Protein AF-A0A972SYX3-F1 (afdb_monomer)

pLDDT: mean 85.3, std 13.27, range [44.47, 96.69]

Sequence (140 aa):
MVKRLKSERGTVLIELVFSCLILVIFFYACTEVFLLVRDKLYLQRIARDGAREAVIVGGSESAGTAKARARAQQFFGNRASKVDVEMKRYDGDRVHAVTCVVSYPHPVFGPLSEKIFGSREVTLSARATFGWRDLATGYE

Radius of gyration: 25.33 Å; Cα contacts (8 Å, |Δi|>4): 190; chains: 1; bounding box: 55×25×94 Å

Structure (mmCIF, N/CA/C/O backbone):
data_AF-A0A972SYX3-F1
#
_entry.id   AF-A0A972SYX3-F1
#
loop_
_atom_site.group_PDB
_atom_site.id
_atom_site.type_symbol
_atom_site.label_atom_id
_atom_site.label_alt_id
_atom_site.label_comp_id
_atom_site.label_asym_id
_atom_site.label_entity_id
_atom_site.label_seq_id
_atom_site.pdbx_PDB_ins_code
_atom_site.Cartn_x
_atom_site.Cartn_y
_atom_site.Cartn_z
_atom_site.occupancy
_atom_site.B_iso_or_equiv
_atom_site.auth_seq_id
_atom_site.auth_comp_id
_atom_site.auth_asym_id
_atom_site.auth_atom_id
_atom_site.pdbx_PDB_model_num
ATOM 1 N N . MET A 1 1 ? -42.567 0.930 47.272 1.00 44.47 1 MET A N 1
ATOM 2 C CA . MET A 1 1 ? -42.690 1.034 45.798 1.00 44.47 1 MET A CA 1
ATOM 3 C C . MET A 1 1 ? -41.634 1.957 45.169 1.00 44.47 1 MET A C 1
ATOM 5 O O . MET A 1 1 ? -40.941 1.522 44.261 1.00 44.47 1 MET A O 1
ATOM 9 N N . VAL A 1 2 ? -41.402 3.166 45.704 1.00 53.88 2 VAL A N 1
ATOM 10 C CA . VAL A 1 2 ? -40.409 4.144 45.185 1.00 53.88 2 VAL A CA 1
ATOM 11 C C . VAL A 1 2 ? -38.948 3.640 45.176 1.00 53.88 2 VAL A C 1
ATOM 13 O O . VAL A 1 2 ? -38.194 3.967 44.264 1.00 53.88 2 VAL A O 1
ATOM 16 N N . LYS A 1 3 ? -38.539 2.789 46.134 1.00 49.69 3 LYS A N 1
ATOM 17 C CA . LYS A 1 3 ? -37.186 2.185 46.157 1.00 49.69 3 LYS A CA 1
ATOM 18 C C . LYS A 1 3 ? -36.908 1.245 44.971 1.00 49.69 3 LYS A C 1
ATOM 20 O O . LYS A 1 3 ? -35.796 1.273 44.459 1.00 49.69 3 LYS A O 1
ATOM 25 N N . ARG A 1 4 ? -37.902 0.472 44.500 1.00 52.47 4 ARG A N 1
ATOM 26 C CA . ARG A 1 4 ? -37.750 -0.387 43.305 1.00 5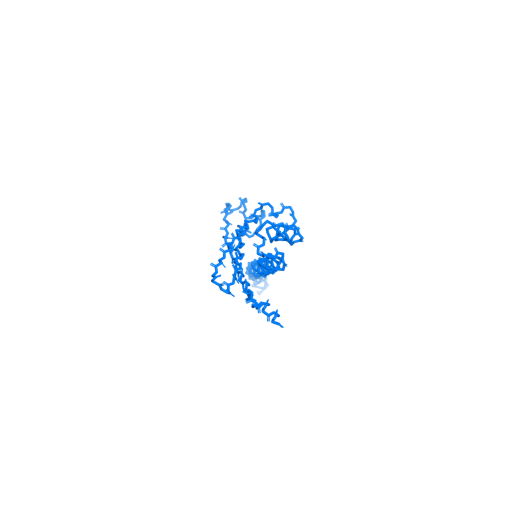2.47 4 ARG A CA 1
ATOM 27 C C . ARG A 1 4 ? -37.537 0.461 42.052 1.00 52.47 4 ARG A C 1
ATOM 29 O O . ARG A 1 4 ? -36.571 0.246 41.342 1.00 52.47 4 ARG A O 1
ATOM 36 N N . LEU A 1 5 ? -38.338 1.512 41.864 1.00 52.72 5 LEU A N 1
ATOM 37 C CA . LEU A 1 5 ? -38.205 2.436 40.727 1.00 52.72 5 LEU A CA 1
ATOM 38 C C . LEU A 1 5 ? -36.849 3.169 40.677 1.00 52.72 5 LEU A C 1
ATOM 40 O O . LEU A 1 5 ? -36.363 3.469 39.591 1.00 52.72 5 LEU A O 1
ATOM 44 N N . LYS A 1 6 ? -36.221 3.457 41.828 1.00 53.47 6 LYS A N 1
ATOM 45 C CA . LYS A 1 6 ? -34.851 4.006 41.883 1.00 53.47 6 LYS A CA 1
ATOM 46 C C . LYS A 1 6 ? -33.774 2.970 41.534 1.00 53.47 6 LYS A C 1
ATOM 48 O O . LYS A 1 6 ? -32.768 3.350 40.948 1.00 53.47 6 LYS A O 1
ATOM 53 N N . SER A 1 7 ? -33.991 1.700 41.879 1.00 58.09 7 SER A N 1
ATOM 54 C CA . SER A 1 7 ? -33.077 0.590 41.575 1.00 58.09 7 SER A CA 1
ATOM 55 C C . SER A 1 7 ? -33.050 0.264 40.078 1.00 58.09 7 SER A C 1
ATOM 57 O O . SER A 1 7 ? -31.974 0.125 39.511 1.00 58.09 7 SER A O 1
ATOM 59 N N . GLU A 1 8 ? -34.214 0.236 39.421 1.00 62.22 8 GLU A N 1
ATOM 60 C CA . GLU A 1 8 ? -34.330 -0.057 37.980 1.00 62.22 8 GLU A CA 1
ATOM 61 C C . GLU A 1 8 ? -33.626 0.994 37.101 1.00 62.22 8 GLU A C 1
ATOM 63 O O . GLU A 1 8 ? -33.017 0.660 36.089 1.00 62.22 8 GLU A O 1
ATOM 68 N N . ARG A 1 9 ? -33.635 2.275 37.507 1.00 61.78 9 ARG A N 1
ATOM 69 C CA . ARG A 1 9 ? -32.947 3.352 36.765 1.00 61.78 9 ARG A CA 1
ATOM 70 C C . ARG A 1 9 ? -31.430 3.161 36.700 1.00 61.78 9 ARG A C 1
ATOM 72 O O . ARG A 1 9 ? -30.825 3.549 35.707 1.00 61.78 9 ARG A O 1
ATOM 79 N N . GLY A 1 10 ? -30.825 2.589 37.744 1.00 68.19 10 GLY A N 1
ATOM 80 C CA . GLY A 1 10 ? -29.393 2.282 37.765 1.00 68.19 10 GLY A CA 1
ATOM 81 C C . GLY A 1 10 ? -29.044 1.137 36.816 1.00 68.19 10 GLY A C 1
ATOM 82 O O . GLY A 1 10 ? -28.072 1.234 36.073 1.00 68.19 10 GLY A O 1
ATOM 83 N N . THR A 1 11 ? -29.886 0.103 36.781 1.00 80.94 11 THR A N 1
ATOM 84 C CA . THR A 1 11 ? -29.734 -1.046 35.878 1.00 80.94 11 THR A CA 1
ATOM 85 C C . THR A 1 11 ? -29.823 -0.630 34.411 1.00 80.94 11 THR A C 1
ATOM 87 O O . THR A 1 11 ? -28.935 -0.971 33.636 1.00 80.94 11 THR A O 1
ATOM 90 N N . VAL A 1 12 ? -30.817 0.190 34.046 1.00 85.25 12 VAL A N 1
ATOM 91 C CA . VAL A 1 12 ? -30.975 0.701 32.669 1.00 85.25 12 VAL A CA 1
ATOM 92 C C . VAL A 1 12 ? -29.762 1.525 32.232 1.00 85.25 12 VAL A C 1
ATOM 94 O O . VAL A 1 12 ? -29.323 1.435 31.088 1.00 85.25 12 VAL A O 1
ATOM 97 N N . LEU A 1 13 ? -29.190 2.324 33.136 1.00 86.94 13 LEU A N 1
ATOM 98 C CA . LEU A 1 13 ? -28.030 3.155 32.818 1.00 86.94 13 LEU A CA 1
ATOM 99 C C . LEU A 1 13 ? -26.771 2.302 32.596 1.00 86.94 13 LEU A C 1
ATOM 101 O O . LEU A 1 13 ? -26.004 2.578 31.677 1.00 86.94 13 LEU A O 1
ATOM 105 N N . ILE A 1 14 ? -26.590 1.235 33.380 1.00 90.12 14 ILE A N 1
ATOM 106 C CA . ILE A 1 14 ? -25.500 0.267 33.194 1.00 90.12 14 ILE A CA 1
ATOM 107 C C . ILE A 1 14 ? -25.662 -0.482 31.865 1.00 90.12 14 ILE A C 1
ATOM 109 O O . ILE A 1 14 ? -24.707 -0.579 31.096 1.00 90.12 14 ILE A O 1
ATOM 113 N N . GLU A 1 15 ? -26.865 -0.966 31.563 1.00 89.38 15 GLU A N 1
ATOM 114 C CA . GLU A 1 15 ? -27.166 -1.671 30.313 1.00 89.38 15 GLU A CA 1
ATOM 115 C C . GLU A 1 15 ? -26.932 -0.782 29.082 1.00 89.38 15 GLU A C 1
ATOM 117 O O . GLU A 1 15 ? -26.332 -1.221 28.095 1.00 89.38 15 GLU A O 1
ATOM 122 N N . LEU A 1 16 ? -27.308 0.498 29.166 1.00 90.88 16 LEU A N 1
ATOM 123 C CA . LEU A 1 16 ? -27.024 1.485 28.128 1.00 90.88 16 LEU A CA 1
ATOM 124 C C . LEU A 1 16 ? -25.515 1.693 27.940 1.00 90.88 16 LEU A C 1
ATOM 126 O O . LEU A 1 16 ? -25.045 1.725 26.806 1.00 90.88 16 LEU A O 1
ATOM 130 N N . VAL A 1 17 ? -24.742 1.802 29.026 1.00 94.12 17 VAL A N 1
ATOM 131 C CA . VAL A 1 17 ? -23.279 1.959 28.948 1.00 94.12 17 VAL A CA 1
ATOM 132 C C . VAL A 1 17 ? -22.635 0.749 28.272 1.00 94.12 17 VAL A C 1
ATOM 134 O O . VAL A 1 17 ? -21.827 0.930 27.361 1.00 94.12 17 VAL A O 1
ATOM 137 N N . PHE A 1 18 ? -23.017 -0.473 28.648 1.00 93.69 18 PHE A N 1
ATOM 138 C CA . PHE A 1 18 ? -22.506 -1.683 27.997 1.00 93.69 18 PHE A CA 1
ATOM 139 C C . PHE A 1 18 ? -22.893 -1.751 26.518 1.00 93.69 18 PHE A C 1
ATOM 141 O O . PHE A 1 18 ? -22.047 -2.057 25.678 1.00 93.69 18 PHE A O 1
ATOM 148 N N . SER A 1 19 ? -24.132 -1.393 26.186 1.00 94.69 19 SER A N 1
ATOM 149 C CA . SER A 1 19 ? -24.596 -1.330 24.797 1.00 94.69 19 SER A CA 1
ATOM 150 C C . SER A 1 19 ? -23.784 -0.321 23.979 1.00 94.69 19 SER A C 1
ATOM 152 O O . SER A 1 19 ? -23.309 -0.639 22.890 1.00 94.69 19 SER A O 1
ATOM 154 N N . CYS A 1 20 ? -23.537 0.873 24.527 1.00 94.75 20 CYS A N 1
ATOM 155 C CA . CYS A 1 20 ? -22.694 1.888 23.898 1.00 94.75 20 CYS A CA 1
ATOM 156 C C . CYS A 1 20 ? -21.250 1.405 23.704 1.00 94.75 20 CYS A C 1
ATOM 158 O O . CYS A 1 20 ? -20.681 1.627 22.638 1.00 94.75 20 CYS A O 1
ATOM 160 N N . LEU A 1 21 ? -20.660 0.716 24.686 1.00 93.94 21 LEU A N 1
ATOM 161 C CA . LEU A 1 21 ? -19.309 0.159 24.559 1.00 93.94 21 LEU A CA 1
ATOM 162 C C . LEU A 1 21 ? -19.220 -0.859 23.416 1.00 93.94 21 LEU A C 1
ATOM 164 O O . LEU A 1 21 ? -18.288 -0.797 22.615 1.00 93.94 21 LEU A O 1
ATOM 168 N N . ILE A 1 22 ? -20.208 -1.749 23.297 1.00 94.50 22 ILE A N 1
ATOM 169 C CA . ILE A 1 22 ? -20.272 -2.729 22.204 1.00 94.50 22 ILE A CA 1
ATOM 170 C C . ILE A 1 22 ? -20.378 -2.019 20.850 1.00 94.50 22 ILE A C 1
ATOM 172 O O . ILE A 1 22 ? -19.648 -2.359 19.918 1.00 94.50 22 ILE A O 1
ATOM 176 N N . LEU A 1 23 ? -21.237 -1.001 20.743 1.00 95.62 23 LEU A N 1
ATOM 177 C CA . LEU A 1 23 ? -21.400 -0.227 19.510 1.00 95.62 23 LEU A CA 1
ATOM 178 C C . LEU A 1 23 ? -20.118 0.507 19.111 1.00 95.62 23 LEU A C 1
ATOM 180 O O . LEU A 1 23 ? -19.764 0.516 17.934 1.00 95.62 23 LEU A O 1
ATOM 184 N N . VAL A 1 24 ? -19.395 1.079 20.076 1.00 92.00 24 VAL A N 1
ATOM 185 C CA . VAL A 1 24 ? -18.105 1.733 19.826 1.00 92.00 24 VAL A CA 1
ATOM 186 C C . VAL A 1 24 ? -17.086 0.725 19.296 1.00 92.00 24 VAL A C 1
ATOM 188 O O . VAL A 1 24 ? -16.447 0.990 18.279 1.00 92.00 24 VAL A O 1
ATOM 191 N N . ILE A 1 25 ? -16.965 -0.450 19.920 1.00 90.88 25 ILE A N 1
ATOM 192 C CA . ILE A 1 25 ? -16.056 -1.510 19.451 1.00 90.88 25 ILE A CA 1
ATOM 193 C C . ILE A 1 25 ? -16.410 -1.927 18.019 1.00 90.88 25 ILE A C 1
ATOM 195 O O . ILE A 1 25 ? -15.529 -2.016 17.162 1.00 90.88 25 ILE A O 1
ATOM 199 N N . PHE A 1 26 ? -17.698 -2.135 17.739 1.00 94.19 26 PHE A N 1
ATOM 200 C CA . PHE A 1 26 ? -18.168 -2.510 16.408 1.00 94.19 26 PHE A CA 1
ATOM 201 C C . PHE A 1 26 ? -17.877 -1.426 15.362 1.00 94.19 26 PHE A C 1
ATOM 203 O O . PHE A 1 26 ? -17.423 -1.726 14.256 1.00 94.19 26 PHE A O 1
ATOM 210 N N . PHE A 1 27 ? -18.076 -0.158 15.720 1.00 92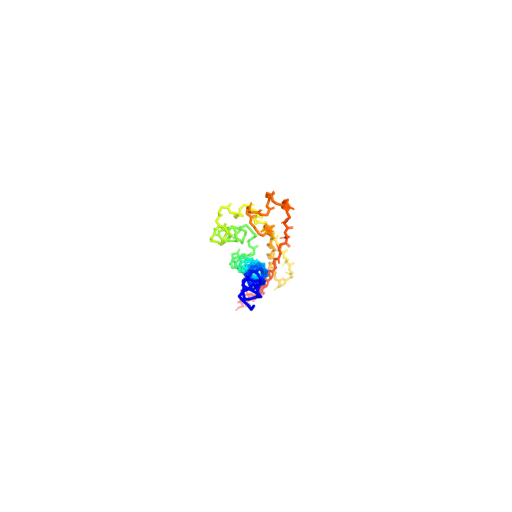.06 27 PHE A N 1
ATOM 211 C CA . PHE A 1 27 ? -17.770 0.978 14.858 1.00 92.06 27 PHE A CA 1
ATOM 212 C C . PHE A 1 27 ? -16.276 1.058 14.516 1.00 92.06 27 PHE A C 1
ATOM 214 O O . PHE A 1 27 ? -15.915 1.231 13.347 1.00 92.06 27 PHE A O 1
ATOM 221 N N . TYR A 1 28 ? -15.399 0.876 15.507 1.00 88.50 28 TYR A N 1
ATOM 222 C CA . TYR A 1 28 ? -13.954 0.828 15.278 1.00 88.50 28 TYR A CA 1
ATOM 223 C C . TYR A 1 28 ? -13.560 -0.352 14.388 1.00 88.50 28 TYR A C 1
ATOM 225 O O . TYR A 1 28 ? -12.774 -0.168 13.460 1.00 88.50 28 TYR A O 1
ATOM 233 N N . ALA A 1 29 ? -14.142 -1.533 14.608 1.00 89.00 29 ALA A N 1
ATOM 234 C CA . ALA A 1 29 ? -13.895 -2.698 13.764 1.00 89.00 29 ALA A CA 1
ATOM 235 C C . ALA A 1 29 ? -14.294 -2.440 12.300 1.00 89.00 29 ALA A C 1
ATOM 237 O O . ALA A 1 29 ? -13.510 -2.704 11.390 1.00 89.00 29 ALA A O 1
ATOM 238 N N . CYS A 1 30 ? -15.473 -1.856 12.060 1.00 93.50 30 CYS A N 1
ATOM 239 C CA . CYS A 1 30 ? -15.921 -1.500 10.710 1.00 93.50 30 CYS A CA 1
ATOM 240 C C . CYS A 1 30 ? -15.005 -0.459 10.055 1.00 93.50 30 CYS A C 1
ATOM 242 O O . CYS A 1 30 ? -14.658 -0.587 8.880 1.00 93.50 30 CYS A O 1
ATOM 244 N N . THR A 1 31 ? -14.593 0.554 10.819 1.00 91.06 31 THR A N 1
ATOM 245 C CA . THR A 1 31 ? -13.673 1.596 10.346 1.00 91.06 31 THR A CA 1
ATOM 246 C C . THR A 1 31 ? -12.332 0.993 9.937 1.00 91.06 31 THR A C 1
ATOM 248 O O . THR A 1 31 ? -11.821 1.310 8.865 1.00 91.06 31 THR A O 1
ATOM 251 N N . GLU A 1 32 ? -11.782 0.079 10.735 1.00 89.44 32 GLU A N 1
ATOM 252 C CA . GLU A 1 32 ? -10.508 -0.573 10.431 1.00 89.44 32 GLU A CA 1
ATOM 253 C C . GLU A 1 32 ? -10.590 -1.433 9.167 1.00 89.44 32 GLU A C 1
ATOM 255 O O . GLU A 1 32 ? -9.734 -1.332 8.288 1.00 89.44 32 GLU A O 1
ATOM 260 N N . VAL A 1 33 ? -11.662 -2.218 9.018 1.00 91.69 33 VAL A N 1
ATOM 261 C CA . VAL A 1 33 ? -11.901 -3.002 7.797 1.00 91.69 33 VAL A CA 1
ATOM 262 C C . VAL A 1 33 ? -12.007 -2.085 6.578 1.00 91.69 33 VAL A C 1
ATOM 264 O O . VAL A 1 33 ? -11.408 -2.371 5.541 1.00 91.69 33 VAL A O 1
ATOM 267 N N . PHE A 1 34 ? -12.717 -0.960 6.694 1.00 92.94 34 PHE A N 1
ATOM 268 C CA . PHE A 1 34 ? -12.825 0.015 5.612 1.00 92.94 34 PHE A CA 1
ATOM 269 C C . PHE A 1 34 ? -11.460 0.596 5.216 1.00 92.94 34 PHE A C 1
ATOM 271 O O . PHE A 1 34 ? -11.149 0.672 4.025 1.00 92.94 34 PHE A O 1
ATOM 278 N N . LEU A 1 35 ? -10.624 0.966 6.191 1.00 90.50 35 LEU A N 1
ATOM 279 C CA . LEU A 1 35 ? -9.271 1.470 5.940 1.00 90.50 35 LEU A CA 1
ATOM 280 C C . LEU A 1 35 ? -8.396 0.419 5.246 1.00 90.50 35 LEU A C 1
ATOM 282 O O . LEU A 1 35 ? -7.721 0.740 4.269 1.00 90.50 35 LEU A O 1
ATOM 286 N N . LEU A 1 36 ? -8.467 -0.838 5.686 1.00 91.44 36 LEU A N 1
ATOM 287 C CA . LEU A 1 36 ? -7.707 -1.947 5.112 1.00 91.44 36 LEU A CA 1
ATOM 288 C C . LEU A 1 36 ? -8.125 -2.225 3.658 1.00 91.44 36 LEU A C 1
ATOM 290 O O . LEU A 1 36 ? -7.278 -2.375 2.773 1.00 91.44 36 LEU A O 1
ATOM 294 N N . VAL A 1 37 ? -9.433 -2.231 3.379 1.00 93.69 37 VAL A N 1
ATOM 295 C CA . VAL A 1 37 ? -9.965 -2.383 2.014 1.00 93.69 37 VAL A CA 1
ATOM 296 C C . VAL A 1 37 ? -9.541 -1.214 1.126 1.00 93.69 37 VAL A C 1
ATOM 298 O O . VAL A 1 37 ? -9.092 -1.435 -0.002 1.00 93.69 37 VAL A O 1
ATOM 301 N N . ARG A 1 38 ? -9.639 0.024 1.622 1.00 94.00 38 ARG A N 1
ATOM 302 C CA . ARG A 1 38 ? -9.206 1.222 0.892 1.00 94.00 38 ARG A CA 1
ATOM 303 C C . ARG A 1 38 ? -7.730 1.131 0.506 1.00 94.00 38 ARG A C 1
ATOM 305 O O . ARG A 1 38 ? -7.397 1.341 -0.660 1.00 94.00 38 ARG A O 1
ATOM 312 N N . ASP A 1 39 ? -6.864 0.786 1.452 1.00 93.69 39 ASP A N 1
ATOM 313 C CA . ASP A 1 39 ? -5.420 0.735 1.222 1.00 93.69 39 ASP A CA 1
ATOM 314 C C . ASP A 1 39 ? -5.066 -0.396 0.238 1.00 93.69 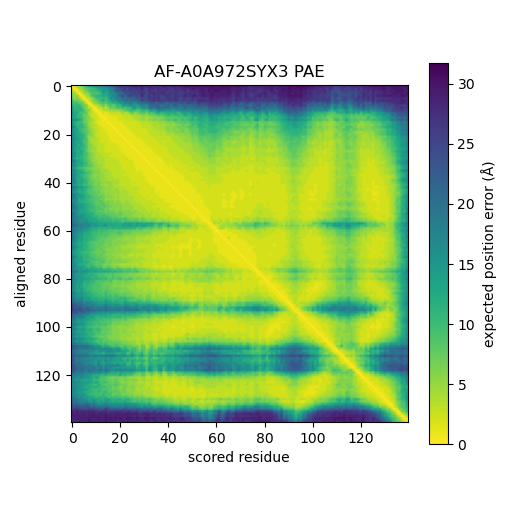39 ASP A C 1
ATOM 316 O O . ASP A 1 39 ? -4.267 -0.192 -0.679 1.00 93.69 39 ASP A O 1
ATOM 320 N N . LYS A 1 40 ? -5.765 -1.539 0.297 1.00 94.19 40 LYS A N 1
ATOM 321 C CA . LYS A 1 40 ? -5.650 -2.608 -0.710 1.00 94.19 40 LYS A CA 1
ATOM 322 C C . LYS A 1 40 ? -6.048 -2.148 -2.118 1.00 94.19 40 LYS A C 1
ATOM 324 O O . LYS A 1 40 ? -5.347 -2.453 -3.086 1.00 94.19 40 LYS A O 1
ATOM 329 N N . LEU A 1 41 ? -7.137 -1.387 -2.252 1.00 95.88 41 LEU A N 1
ATOM 330 C CA . LEU A 1 41 ? -7.558 -0.822 -3.541 1.00 95.88 41 LEU A CA 1
ATOM 331 C C . LEU A 1 41 ? -6.537 0.185 -4.086 1.00 95.88 41 LEU A C 1
ATOM 333 O O . LEU A 1 41 ? -6.298 0.225 -5.296 1.00 95.88 41 LEU A O 1
ATOM 337 N N . TYR A 1 42 ? -5.914 0.982 -3.216 1.00 95.94 42 TYR A N 1
ATOM 338 C CA . TYR A 1 42 ? -4.848 1.904 -3.609 1.00 95.94 42 TYR A CA 1
ATOM 339 C C . TYR A 1 42 ? -3.614 1.159 -4.116 1.00 95.94 42 TYR A C 1
ATOM 341 O O . TYR A 1 42 ? -3.127 1.488 -5.198 1.00 95.94 42 TYR A O 1
ATOM 349 N N . LEU A 1 43 ? -3.165 0.107 -3.424 1.00 96.19 43 LEU A N 1
ATOM 350 C CA . LEU A 1 43 ? -2.043 -0.724 -3.883 1.00 96.19 43 LEU A CA 1
ATOM 351 C C . LEU A 1 43 ? -2.313 -1.345 -5.252 1.00 96.19 43 LEU A C 1
ATOM 353 O O . LEU A 1 43 ? -1.450 -1.310 -6.125 1.00 96.19 43 LEU A O 1
ATOM 357 N N . GLN A 1 44 ? -3.527 -1.849 -5.482 1.00 96.69 44 GLN A N 1
ATOM 358 C CA . GLN A 1 44 ? -3.893 -2.420 -6.777 1.00 96.69 44 GLN A CA 1
ATOM 359 C C . GLN A 1 44 ? -3.871 -1.373 -7.900 1.00 96.69 44 GLN A C 1
ATOM 361 O O . GLN A 1 44 ? -3.430 -1.669 -9.011 1.00 96.69 44 GLN A O 1
ATOM 366 N N . ARG A 1 45 ? -4.292 -0.132 -7.621 1.00 96.19 45 ARG A N 1
ATOM 367 C CA . ARG A 1 45 ? -4.184 0.980 -8.581 1.00 96.19 45 ARG A CA 1
ATOM 368 C C . ARG A 1 45 ? -2.730 1.352 -8.861 1.00 96.19 45 ARG A C 1
ATOM 370 O O . ARG A 1 45 ? -2.387 1.546 -10.023 1.00 96.19 45 ARG A O 1
ATOM 377 N N . ILE A 1 46 ? -1.886 1.410 -7.830 1.00 96.38 46 ILE A N 1
ATOM 378 C CA . ILE A 1 46 ? -0.450 1.697 -7.967 1.00 96.38 46 ILE A CA 1
ATOM 379 C C . ILE A 1 46 ? 0.230 0.621 -8.819 1.00 96.38 46 ILE A C 1
ATOM 381 O O . ILE A 1 46 ? 0.902 0.958 -9.791 1.00 96.38 46 ILE A O 1
ATOM 385 N N . ALA A 1 47 ? 0.011 -0.659 -8.499 1.00 96.50 47 ALA A N 1
ATOM 386 C CA . ALA A 1 47 ? 0.591 -1.780 -9.234 1.00 96.50 47 ALA A CA 1
ATOM 387 C C . ALA A 1 47 ? 0.191 -1.735 -10.714 1.00 96.50 47 ALA A C 1
ATOM 389 O O . ALA A 1 47 ? 1.032 -1.875 -11.602 1.00 96.50 47 ALA A O 1
ATOM 390 N N . ARG A 1 48 ? -1.094 -1.477 -10.984 1.00 95.94 48 ARG A N 1
ATOM 391 C CA . ARG A 1 48 ? -1.630 -1.414 -12.344 1.00 95.94 48 ARG A CA 1
ATOM 392 C C . ARG A 1 48 ? -1.048 -0.256 -13.150 1.00 95.94 48 ARG A C 1
ATOM 394 O O . ARG A 1 48 ? -0.642 -0.462 -14.288 1.00 95.94 48 ARG A O 1
ATOM 401 N N . ASP A 1 49 ? -1.014 0.943 -12.574 1.00 95.69 49 ASP A N 1
ATOM 402 C CA . ASP A 1 49 ? -0.485 2.127 -13.254 1.00 95.69 49 ASP A CA 1
ATOM 403 C C . ASP A 1 49 ? 1.031 2.009 -13.481 1.00 95.69 49 ASP A C 1
ATOM 405 O O . ASP A 1 49 ? 1.509 2.372 -14.553 1.00 95.69 49 ASP A O 1
ATOM 409 N N . GLY A 1 50 ? 1.775 1.452 -12.518 1.00 94.69 50 GLY A N 1
ATOM 410 C CA . GLY A 1 50 ? 3.212 1.204 -12.648 1.00 94.69 50 GLY A CA 1
ATOM 411 C C . GLY A 1 50 ? 3.544 0.184 -13.737 1.00 94.69 50 GLY A C 1
ATOM 412 O O . GLY A 1 50 ? 4.372 0.461 -14.602 1.00 94.69 50 GLY A O 1
ATOM 413 N N . ALA A 1 51 ? 2.866 -0.969 -13.741 1.00 94.25 51 ALA A N 1
ATOM 414 C CA . ALA A 1 51 ? 3.072 -1.991 -14.768 1.00 94.25 51 ALA A CA 1
ATOM 415 C C . ALA A 1 51 ? 2.658 -1.497 -16.165 1.00 94.25 51 ALA A C 1
ATOM 417 O O . ALA A 1 51 ? 3.359 -1.749 -17.141 1.00 94.25 51 ALA A O 1
ATOM 418 N N . ARG A 1 52 ? 1.554 -0.744 -16.272 1.00 94.12 52 ARG A N 1
ATOM 419 C CA . ARG A 1 52 ? 1.115 -0.154 -17.544 1.00 94.12 52 ARG A CA 1
ATOM 420 C C . ARG A 1 52 ? 2.130 0.849 -18.089 1.00 94.12 52 ARG A C 1
ATOM 422 O O . ARG A 1 52 ? 2.424 0.814 -19.279 1.00 94.12 52 ARG A O 1
ATOM 429 N N . GLU A 1 53 ? 2.643 1.739 -17.243 1.00 94.38 53 GLU A N 1
ATOM 430 C CA . GLU A 1 53 ? 3.662 2.709 -17.652 1.00 94.38 53 GLU A CA 1
ATOM 431 C C . GLU A 1 53 ? 4.932 2.002 -18.134 1.00 94.38 53 GLU A C 1
ATOM 433 O O . GLU A 1 53 ? 5.453 2.349 -19.189 1.00 94.38 53 GLU A O 1
ATOM 438 N N . ALA A 1 54 ? 5.383 0.968 -17.415 1.00 93.00 54 ALA A N 1
ATOM 439 C CA . ALA A 1 54 ? 6.554 0.193 -17.816 1.00 93.00 54 ALA A CA 1
ATOM 440 C C . ALA A 1 54 ? 6.402 -0.372 -19.233 1.00 93.00 54 ALA A C 1
ATOM 442 O O . ALA A 1 54 ? 7.313 -0.238 -20.043 1.00 93.00 54 ALA A O 1
ATOM 443 N N . VAL A 1 55 ? 5.239 -0.949 -19.553 1.00 91.50 55 VAL A N 1
ATOM 444 C CA . VAL A 1 55 ? 4.952 -1.499 -20.887 1.00 91.50 55 VAL A CA 1
ATOM 445 C C . VAL A 1 55 ? 4.924 -0.414 -21.964 1.00 91.50 55 VAL A C 1
ATOM 447 O O . VAL A 1 55 ? 5.507 -0.604 -23.026 1.00 91.50 55 VAL A O 1
ATOM 450 N N . ILE A 1 56 ? 4.290 0.732 -21.696 1.00 90.56 56 ILE A N 1
ATOM 451 C CA . ILE A 1 56 ? 4.209 1.845 -22.659 1.00 90.56 56 ILE A CA 1
ATOM 452 C C . ILE A 1 56 ? 5.604 2.389 -22.993 1.00 90.56 56 ILE A C 1
ATOM 454 O O . ILE A 1 56 ? 5.872 2.734 -24.140 1.00 90.56 56 ILE A O 1
ATOM 458 N N . VAL A 1 57 ? 6.506 2.423 -22.012 1.00 90.50 57 VAL A N 1
ATOM 459 C CA . VAL A 1 57 ? 7.894 2.882 -22.176 1.00 90.50 57 VAL A CA 1
ATOM 460 C C . VAL A 1 57 ? 8.821 1.697 -22.499 1.00 90.50 57 VAL A C 1
ATOM 462 O O . VAL A 1 57 ? 9.892 1.544 -21.916 1.00 90.50 57 VAL A O 1
ATOM 465 N N . GLY A 1 58 ? 8.393 0.802 -23.395 1.00 82.94 58 GLY A N 1
ATOM 466 C CA . GLY A 1 58 ? 9.238 -0.270 -23.947 1.00 82.94 58 GLY A CA 1
ATOM 467 C C . GLY A 1 58 ? 9.730 -1.309 -22.930 1.00 82.94 58 GLY A C 1
ATOM 468 O O . GLY A 1 58 ? 10.828 -1.854 -23.065 1.00 82.94 58 GLY A O 1
ATOM 469 N N . GLY A 1 59 ? 8.960 -1.554 -21.872 1.00 81.88 59 GLY A N 1
ATOM 470 C CA . GLY A 1 59 ? 9.345 -2.447 -20.780 1.00 81.88 59 GLY A CA 1
ATOM 471 C C . GLY A 1 59 ? 10.380 -1.847 -19.825 1.00 81.88 59 GLY A C 1
ATOM 472 O O . GLY A 1 59 ? 11.144 -2.593 -19.215 1.00 81.88 59 GLY A O 1
ATOM 473 N N . SER A 1 60 ? 10.460 -0.519 -19.714 1.00 89.38 60 SER A N 1
ATOM 474 C CA . SER A 1 60 ? 11.376 0.147 -18.785 1.00 89.38 60 SER A CA 1
ATOM 475 C C . SER A 1 60 ? 10.914 -0.010 -17.333 1.00 89.38 60 SER A C 1
ATOM 477 O O . SER A 1 60 ? 9.927 0.592 -16.893 1.00 89.38 60 SER A O 1
ATOM 479 N N . GLU A 1 61 ? 11.661 -0.796 -16.555 1.00 91.31 61 GLU A N 1
ATOM 480 C CA . GLU A 1 61 ? 11.387 -1.007 -15.131 1.00 91.31 61 GLU A CA 1
ATOM 481 C C . GLU A 1 61 ? 11.536 0.282 -14.311 1.00 91.31 61 GLU A C 1
ATOM 483 O O . GLU A 1 61 ? 10.773 0.519 -13.370 1.00 91.31 61 GLU A O 1
ATOM 488 N N . SER A 1 62 ? 12.474 1.156 -14.691 1.00 92.69 62 SER A N 1
ATOM 489 C CA . SER A 1 62 ? 12.714 2.427 -14.004 1.00 92.69 62 SER A CA 1
ATOM 490 C C . SER A 1 62 ? 11.552 3.405 -14.192 1.00 92.69 62 SER A C 1
ATOM 492 O O . SER A 1 62 ? 11.110 4.017 -13.216 1.00 92.69 62 SER A O 1
ATOM 494 N N . ALA A 1 63 ? 10.992 3.495 -15.404 1.00 92.50 63 ALA A N 1
ATOM 495 C CA . ALA A 1 63 ? 9.829 4.335 -15.694 1.00 92.50 63 ALA A CA 1
ATOM 496 C C . ALA A 1 63 ? 8.585 3.858 -14.927 1.00 92.50 63 ALA A C 1
ATOM 498 O O . ALA A 1 63 ? 7.904 4.655 -14.273 1.00 92.50 63 ALA A O 1
ATOM 499 N N . GLY A 1 64 ? 8.334 2.544 -14.926 1.00 92.50 64 GLY A N 1
ATOM 500 C CA . GLY A 1 64 ? 7.235 1.951 -14.163 1.00 92.50 64 GLY A CA 1
ATOM 501 C C . GLY A 1 64 ? 7.373 2.159 -12.655 1.00 92.50 64 GLY A C 1
ATOM 502 O O . GLY A 1 64 ? 6.401 2.520 -11.988 1.00 92.50 64 GLY A O 1
ATOM 503 N N . THR A 1 65 ? 8.586 2.003 -12.118 1.00 94.00 65 THR A N 1
ATOM 504 C CA . THR A 1 65 ? 8.871 2.217 -10.689 1.00 94.00 65 THR A CA 1
ATOM 505 C C . THR A 1 65 ? 8.701 3.684 -10.300 1.00 94.00 65 THR A C 1
ATOM 507 O O . THR A 1 65 ? 8.080 3.982 -9.278 1.00 94.00 65 THR A O 1
ATOM 510 N N . ALA A 1 66 ? 9.180 4.623 -11.124 1.00 95.00 66 ALA A N 1
ATOM 511 C CA . ALA A 1 66 ? 8.995 6.055 -10.893 1.00 95.00 66 ALA A CA 1
ATOM 512 C C . ALA A 1 66 ? 7.505 6.432 -10.865 1.00 95.00 66 ALA A C 1
ATOM 514 O O . ALA A 1 66 ? 7.057 7.146 -9.963 1.00 95.00 66 ALA A O 1
ATOM 515 N N . LYS A 1 67 ? 6.708 5.892 -11.797 1.00 95.56 67 LYS A N 1
ATOM 516 C CA . LYS A 1 67 ? 5.260 6.124 -11.841 1.00 95.56 67 LYS A CA 1
ATOM 517 C C . LYS A 1 67 ? 4.528 5.493 -10.660 1.00 95.56 67 LYS A C 1
ATOM 519 O O . LYS A 1 67 ? 3.673 6.149 -10.062 1.00 95.56 67 LYS A O 1
ATOM 524 N N . ALA A 1 68 ? 4.883 4.267 -10.283 1.00 94.94 68 ALA A N 1
ATOM 525 C CA . ALA A 1 68 ? 4.340 3.606 -9.101 1.00 94.94 68 ALA A CA 1
ATOM 526 C C . ALA A 1 68 ? 4.642 4.403 -7.820 1.00 94.94 68 ALA A C 1
ATOM 528 O O . ALA A 1 68 ? 3.733 4.648 -7.029 1.00 94.94 68 ALA A O 1
ATOM 529 N N . ARG A 1 69 ? 5.872 4.907 -7.649 1.00 94.94 69 ARG A N 1
ATOM 530 C CA . ARG A 1 69 ? 6.244 5.768 -6.510 1.00 94.94 69 ARG A CA 1
ATOM 531 C C . ARG A 1 69 ? 5.501 7.102 -6.511 1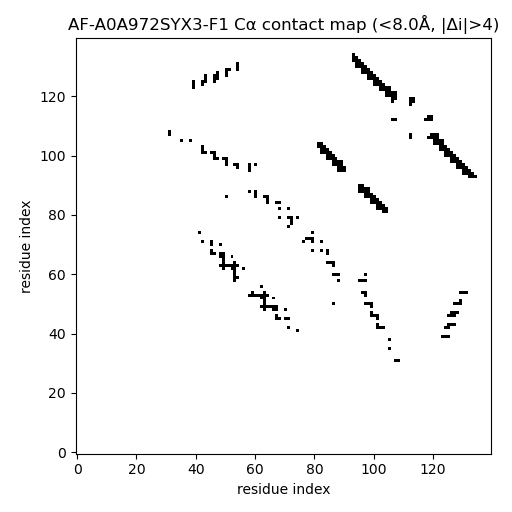.00 94.94 69 ARG A C 1
ATOM 533 O O . ARG A 1 69 ? 5.007 7.519 -5.467 1.00 94.94 69 ARG A O 1
ATOM 540 N N . ALA A 1 70 ? 5.336 7.739 -7.670 1.00 95.31 70 ALA A N 1
ATOM 541 C CA . ALA A 1 70 ? 4.538 8.961 -7.782 1.00 95.31 70 ALA A CA 1
ATOM 542 C C . ALA A 1 70 ? 3.070 8.725 -7.375 1.00 95.31 70 ALA A C 1
ATOM 544 O O . ALA A 1 70 ? 2.479 9.539 -6.664 1.00 95.31 70 ALA A O 1
ATOM 545 N N . ARG A 1 71 ? 2.482 7.584 -7.763 1.00 95.25 71 ARG A N 1
ATOM 546 C CA . ARG A 1 71 ? 1.136 7.185 -7.315 1.00 95.25 71 ARG A CA 1
ATOM 547 C C . ARG A 1 71 ? 1.091 6.845 -5.828 1.00 95.25 71 ARG A C 1
ATOM 549 O O . ARG A 1 71 ? 0.135 7.230 -5.160 1.00 95.25 71 ARG A O 1
ATOM 556 N N . ALA A 1 72 ? 2.112 6.179 -5.296 1.00 95.06 72 ALA A N 1
ATOM 557 C CA . ALA A 1 72 ? 2.221 5.912 -3.866 1.00 95.06 72 ALA A CA 1
ATOM 558 C C . ALA A 1 72 ? 2.233 7.219 -3.058 1.00 95.06 72 ALA A C 1
ATOM 560 O O . ALA A 1 72 ? 1.498 7.326 -2.078 1.00 95.06 72 ALA A O 1
ATOM 561 N N . GLN A 1 73 ? 2.955 8.246 -3.522 1.00 94.94 73 GLN A N 1
ATOM 562 C CA . GLN A 1 73 ? 2.948 9.579 -2.911 1.00 94.94 73 GLN A CA 1
ATOM 563 C C . GLN A 1 73 ? 1.550 10.214 -2.906 1.00 94.94 73 GLN A C 1
ATOM 565 O O . GLN A 1 73 ? 1.157 10.816 -1.911 1.00 94.94 73 GLN A O 1
ATOM 570 N N . GLN A 1 74 ? 0.774 10.051 -3.981 1.00 94.50 74 GLN A N 1
ATOM 571 C CA . GLN A 1 74 ? -0.591 10.586 -4.066 1.00 94.50 74 GLN A CA 1
ATOM 572 C C . GLN A 1 74 ? -1.562 9.905 -3.092 1.00 94.50 74 GLN A C 1
ATOM 574 O O . GLN A 1 74 ? -2.392 10.581 -2.491 1.00 94.50 74 GLN A O 1
ATOM 579 N N . PHE A 1 75 ? -1.477 8.580 -2.936 1.00 92.88 75 PHE A N 1
ATOM 580 C CA . PHE A 1 75 ? -2.422 7.822 -2.104 1.00 92.88 75 PHE A CA 1
ATOM 581 C C . PHE A 1 75 ? -2.023 7.748 -0.626 1.00 92.88 75 PHE A C 1
ATOM 583 O O . PHE A 1 75 ? -2.892 7.793 0.244 1.00 92.88 75 PHE A O 1
ATOM 590 N N . PHE A 1 76 ? -0.725 7.637 -0.333 1.00 91.25 76 PHE A N 1
ATOM 591 C CA . PHE A 1 76 ? -0.207 7.409 1.020 1.00 91.25 76 PHE A CA 1
ATOM 592 C C . PHE A 1 76 ? 0.519 8.626 1.616 1.00 91.25 76 PHE A C 1
ATOM 594 O O . PHE A 1 76 ? 0.805 8.627 2.818 1.00 91.25 76 PHE A O 1
ATOM 601 N N . GLY A 1 77 ? 0.786 9.676 0.828 1.00 91.50 77 GLY A N 1
AT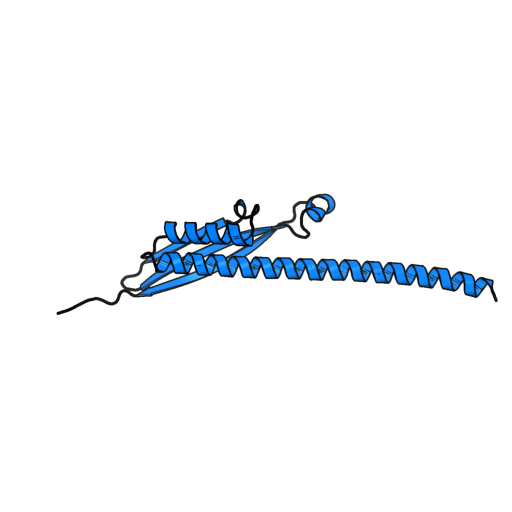OM 602 C CA . GLY A 1 77 ? 1.418 10.914 1.294 1.00 91.50 77 GLY A CA 1
ATOM 603 C C . GLY A 1 77 ? 2.740 10.641 2.011 1.00 91.50 77 GLY A C 1
ATOM 604 O O . GLY A 1 77 ? 3.622 9.973 1.481 1.00 91.50 77 GLY A O 1
ATOM 605 N N . ASN A 1 78 ? 2.849 11.079 3.266 1.00 87.62 78 ASN A N 1
ATOM 606 C CA . ASN A 1 78 ? 4.046 10.882 4.097 1.00 87.62 78 ASN A CA 1
ATOM 607 C C . ASN A 1 78 ? 4.382 9.404 4.373 1.00 87.62 78 ASN A C 1
ATOM 609 O O . ASN A 1 78 ? 5.496 9.099 4.785 1.00 87.62 78 ASN A O 1
ATOM 613 N N . ARG A 1 79 ? 3.434 8.480 4.162 1.00 88.00 79 ARG A N 1
ATOM 614 C CA . ARG A 1 79 ? 3.642 7.033 4.332 1.00 88.00 79 ARG A CA 1
ATOM 615 C C . ARG A 1 79 ? 4.097 6.340 3.048 1.00 88.00 79 ARG A C 1
ATOM 617 O O . ARG A 1 79 ? 4.309 5.133 3.067 1.00 88.00 79 ARG A O 1
ATOM 624 N N . ALA A 1 80 ? 4.271 7.075 1.951 1.00 89.19 80 ALA A N 1
ATOM 625 C CA . ALA A 1 80 ? 4.688 6.507 0.674 1.00 89.19 80 ALA A CA 1
ATOM 626 C C . ALA A 1 80 ? 6.076 5.853 0.722 1.00 89.19 80 ALA A C 1
ATOM 628 O O . ALA A 1 80 ? 6.309 4.894 -0.001 1.00 89.19 80 ALA A O 1
ATOM 629 N N . SER A 1 81 ? 6.968 6.303 1.609 1.00 89.88 81 SER A N 1
ATOM 630 C CA . SER A 1 81 ? 8.281 5.676 1.823 1.00 89.88 81 SER A CA 1
ATOM 631 C C . SER A 1 81 ? 8.201 4.252 2.382 1.00 89.88 81 SER A C 1
ATOM 633 O O . SER A 1 81 ? 9.144 3.488 2.216 1.00 89.88 81 SER A O 1
ATOM 635 N N . LYS A 1 82 ? 7.081 3.882 3.020 1.00 89.81 82 LYS A N 1
ATOM 636 C CA . LYS A 1 82 ? 6.818 2.513 3.485 1.00 89.81 82 LYS A CA 1
ATOM 637 C C . LYS A 1 82 ? 6.273 1.602 2.375 1.00 89.81 82 LYS A C 1
ATOM 639 O O . LYS A 1 82 ? 6.107 0.410 2.612 1.00 89.81 82 LYS A O 1
ATOM 644 N N . VAL A 1 83 ? 5.925 2.146 1.207 1.00 93.25 83 VAL A N 1
ATOM 645 C CA . VAL A 1 83 ? 5.420 1.361 0.075 1.00 93.25 83 VAL A CA 1
ATOM 646 C C . VAL A 1 83 ? 6.610 0.821 -0.705 1.00 93.25 83 VAL A C 1
ATOM 648 O O . VAL A 1 83 ? 7.336 1.577 -1.352 1.00 93.25 83 VAL A O 1
ATOM 651 N N . ASP A 1 84 ? 6.789 -0.490 -0.652 1.00 95.06 84 ASP A N 1
ATOM 652 C CA . ASP A 1 84 ? 7.782 -1.190 -1.449 1.00 95.06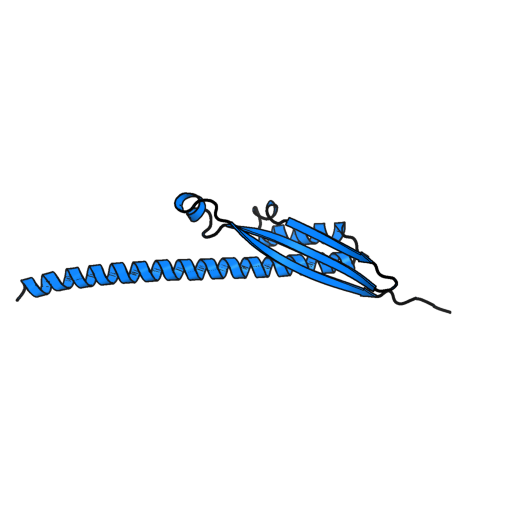 84 ASP A CA 1
ATOM 653 C C . ASP A 1 84 ? 7.221 -1.494 -2.841 1.00 95.06 84 ASP A C 1
ATOM 655 O O . ASP A 1 84 ? 6.055 -1.870 -2.991 1.00 95.06 84 ASP A O 1
ATOM 659 N N . VAL A 1 85 ? 8.045 -1.289 -3.865 1.00 94.31 85 VAL A N 1
ATOM 660 C CA . VAL A 1 85 ? 7.677 -1.473 -5.272 1.00 94.31 85 VAL A CA 1
ATOM 661 C C . VAL A 1 85 ? 8.768 -2.292 -5.934 1.00 94.31 85 VAL A C 1
ATOM 663 O O . VAL A 1 85 ? 9.887 -1.815 -6.112 1.00 94.31 85 VAL A O 1
ATOM 666 N N . GLU A 1 86 ? 8.406 -3.494 -6.357 1.00 94.62 86 GLU A N 1
ATOM 667 C CA . GLU A 1 86 ? 9.258 -4.397 -7.114 1.00 94.62 86 GLU A CA 1
ATOM 668 C C . GLU A 1 86 ? 8.709 -4.526 -8.538 1.00 94.62 86 GLU A C 1
ATOM 670 O O . GLU A 1 86 ? 7.522 -4.793 -8.750 1.00 94.62 86 GLU A O 1
ATOM 675 N N . MET A 1 87 ? 9.578 -4.347 -9.529 1.00 93.31 87 MET A N 1
ATOM 676 C CA . MET A 1 87 ? 9.250 -4.552 -10.934 1.00 93.31 87 MET A CA 1
ATOM 677 C C . MET A 1 87 ? 9.998 -5.778 -11.445 1.00 93.31 87 MET A C 1
ATOM 679 O O . MET A 1 87 ? 11.170 -5.962 -11.133 1.00 93.31 87 MET A O 1
ATOM 683 N N . LYS A 1 88 ? 9.310 -6.626 -12.207 1.00 92.75 88 LYS A N 1
ATOM 684 C CA . LYS A 1 88 ? 9.886 -7.815 -12.836 1.00 92.75 88 LYS A CA 1
ATOM 685 C C . LYS A 1 88 ? 9.495 -7.861 -14.297 1.00 92.75 88 LYS A C 1
ATOM 687 O O . LYS A 1 88 ? 8.319 -8.069 -14.615 1.00 92.75 88 LYS A O 1
ATOM 692 N N . ARG A 1 89 ? 10.471 -7.674 -15.176 1.00 89.94 89 ARG A N 1
ATOM 693 C CA . ARG A 1 89 ? 10.320 -7.894 -16.610 1.00 89.94 89 ARG A CA 1
ATOM 694 C C . ARG A 1 89 ? 10.527 -9.366 -16.969 1.00 89.94 89 ARG A C 1
ATOM 696 O O . ARG A 1 89 ? 11.398 -10.048 -16.440 1.00 89.94 89 ARG A O 1
ATOM 703 N N . TYR A 1 90 ? 9.699 -9.835 -17.888 1.00 88.00 90 TYR A N 1
ATOM 704 C CA . TYR A 1 90 ? 9.756 -11.148 -18.505 1.00 88.00 90 TYR A CA 1
ATOM 705 C C . TYR A 1 90 ? 9.781 -10.943 -20.014 1.00 88.00 90 TYR A C 1
ATOM 707 O O . TYR A 1 90 ? 8.790 -10.503 -20.594 1.00 88.00 90 TYR A O 1
ATOM 715 N N . ASP A 1 91 ? 10.908 -11.253 -20.643 1.00 85.31 91 ASP A N 1
ATOM 716 C CA . ASP A 1 91 ? 11.063 -11.191 -22.092 1.00 85.31 91 ASP A CA 1
ATOM 717 C C . ASP A 1 91 ? 11.029 -12.604 -22.672 1.00 85.31 91 ASP A C 1
ATOM 719 O O . ASP A 1 91 ? 11.862 -13.447 -22.342 1.00 85.31 91 ASP A O 1
ATOM 723 N N . GLY A 1 92 ? 10.033 -12.869 -23.512 1.00 81.88 92 GLY A N 1
ATOM 724 C CA . GLY A 1 92 ? 9.987 -14.029 -24.394 1.00 81.88 92 GLY A CA 1
ATOM 725 C C . GLY A 1 92 ? 10.263 -13.625 -25.842 1.00 81.88 92 GLY A C 1
ATOM 726 O O . GLY A 1 92 ? 10.440 -12.454 -26.152 1.00 81.88 92 GLY A O 1
ATOM 727 N N . ASP A 1 93 ? 10.244 -14.604 -26.743 1.00 76.94 93 ASP A N 1
ATOM 728 C CA . ASP A 1 93 ? 10.673 -14.439 -28.143 1.00 76.94 93 ASP A CA 1
ATOM 729 C C . ASP A 1 93 ? 9.814 -13.439 -28.953 1.00 76.94 93 ASP A C 1
ATOM 731 O O . ASP A 1 93 ? 10.295 -12.750 -29.845 1.00 76.94 93 ASP A O 1
ATOM 735 N N . ARG A 1 94 ? 8.515 -13.343 -28.639 1.00 77.94 94 ARG A N 1
ATOM 736 C CA . ARG A 1 94 ? 7.569 -12.373 -29.241 1.00 77.94 94 ARG A CA 1
ATOM 737 C C . ARG A 1 94 ? 6.569 -11.803 -28.241 1.00 77.94 94 ARG A C 1
ATOM 739 O O . ARG A 1 94 ? 5.610 -11.136 -28.622 1.00 77.94 94 ARG A O 1
ATOM 746 N N . VAL A 1 95 ? 6.696 -12.183 -26.977 1.00 83.62 95 VAL A N 1
ATOM 747 C CA . VAL A 1 95 ? 5.751 -11.830 -25.921 1.00 83.62 95 VAL A CA 1
ATOM 748 C C . VAL A 1 95 ? 6.573 -11.353 -24.752 1.00 83.62 95 VAL A C 1
ATOM 750 O O . VAL A 1 95 ? 7.363 -12.107 -24.193 1.00 83.62 95 VAL A O 1
ATOM 753 N N . HIS A 1 96 ? 6.343 -10.110 -24.383 1.00 88.69 96 HIS A N 1
ATOM 754 C CA . HIS A 1 96 ? 7.008 -9.464 -23.275 1.00 88.69 96 HIS A CA 1
ATOM 755 C C . HIS A 1 96 ? 5.960 -9.138 -22.226 1.00 88.69 96 HIS A C 1
ATOM 757 O O . HIS A 1 96 ? 4.810 -8.833 -22.552 1.00 88.69 96 HIS A O 1
ATOM 763 N N . ALA A 1 97 ? 6.330 -9.218 -20.959 1.00 90.31 97 ALA A N 1
ATOM 764 C CA . ALA A 1 97 ? 5.457 -8.861 -19.862 1.00 90.31 97 ALA A CA 1
ATOM 765 C C . ALA A 1 97 ? 6.232 -8.165 -18.757 1.00 90.31 97 ALA A C 1
ATOM 767 O O . ALA A 1 97 ? 7.370 -8.503 -18.455 1.00 90.31 97 ALA A O 1
ATOM 768 N N . VAL A 1 98 ? 5.586 -7.209 -18.106 1.00 92.75 98 VAL A N 1
ATOM 769 C CA . VAL A 1 98 ? 6.098 -6.577 -16.898 1.00 92.75 98 VAL A CA 1
ATOM 770 C C . VAL A 1 98 ? 5.105 -6.811 -15.773 1.00 92.75 98 VAL A C 1
ATOM 772 O O . VAL A 1 98 ? 3.910 -6.538 -15.899 1.00 92.75 98 VAL A O 1
ATOM 775 N N . THR A 1 99 ? 5.616 -7.334 -14.665 1.00 94.00 99 THR A N 1
ATOM 776 C CA . THR A 1 99 ? 4.882 -7.540 -13.421 1.00 94.00 99 THR A CA 1
ATOM 777 C C . THR A 1 99 ? 5.335 -6.517 -12.391 1.00 94.00 99 THR A C 1
ATOM 779 O O . THR A 1 99 ? 6.501 -6.495 -12.015 1.00 94.00 99 THR A O 1
ATOM 782 N N . CYS A 1 100 ? 4.402 -5.708 -11.900 1.00 94.31 100 CYS A N 1
ATOM 783 C CA . CYS A 1 100 ? 4.612 -4.818 -10.765 1.00 94.31 100 CYS A CA 1
ATOM 784 C C . CYS A 1 100 ? 4.027 -5.469 -9.511 1.00 94.31 100 CYS A C 1
ATOM 786 O O . CYS A 1 100 ? 2.848 -5.842 -9.495 1.00 94.31 100 CYS A O 1
ATOM 788 N N . VAL A 1 101 ? 4.845 -5.607 -8.473 1.00 95.44 101 VAL A N 1
ATOM 789 C CA . VAL A 1 101 ? 4.451 -6.058 -7.139 1.00 95.44 101 VAL A CA 1
ATOM 790 C C . VAL A 1 101 ? 4.634 -4.892 -6.185 1.00 95.44 101 VAL A C 1
ATOM 792 O O . VAL A 1 101 ? 5.693 -4.279 -6.135 1.00 95.44 101 VAL A O 1
ATOM 795 N N . VAL A 1 102 ? 3.585 -4.571 -5.440 1.00 95.69 102 VAL A N 1
ATOM 796 C CA . VAL A 1 102 ? 3.590 -3.465 -4.487 1.00 95.69 102 VAL A CA 1
ATOM 797 C C . VAL A 1 102 ? 3.209 -4.012 -3.127 1.00 95.69 102 VAL A C 1
ATOM 799 O O . VAL A 1 102 ? 2.191 -4.700 -3.011 1.00 95.69 102 VAL A O 1
ATOM 802 N N . SER A 1 103 ? 4.001 -3.688 -2.112 1.00 94.75 103 SER A N 1
ATOM 803 C CA . SER A 1 103 ? 3.796 -4.133 -0.736 1.00 94.75 103 SER A CA 1
ATOM 804 C C . SER A 1 103 ? 3.751 -2.937 0.209 1.00 94.75 103 SER A C 1
ATOM 806 O O . SER A 1 103 ? 4.482 -1.967 0.036 1.00 94.75 103 SER A O 1
ATOM 808 N N . TYR A 1 104 ? 2.884 -2.985 1.214 1.00 93.31 104 TYR A N 1
ATOM 809 C CA . TYR A 1 104 ? 2.747 -1.924 2.206 1.00 93.31 104 TYR A CA 1
ATOM 810 C C . TYR A 1 104 ? 2.427 -2.508 3.586 1.00 93.31 104 TYR A C 1
ATOM 812 O O . TYR A 1 104 ? 1.446 -3.246 3.715 1.00 93.31 104 TYR A O 1
ATOM 820 N N . PRO A 1 105 ? 3.212 -2.182 4.627 1.00 90.62 105 PRO A N 1
ATOM 821 C CA . PRO A 1 105 ? 2.873 -2.525 5.998 1.00 90.62 105 PRO A CA 1
ATOM 822 C C . PRO A 1 105 ? 1.788 -1.571 6.516 1.00 90.62 105 PRO A C 1
ATOM 824 O O . PRO A 1 105 ? 2.040 -0.396 6.794 1.00 90.62 105 PRO A O 1
ATOM 827 N N . HIS A 1 106 ? 0.558 -2.078 6.621 1.00 87.31 106 HIS A N 1
ATOM 828 C CA . HIS A 1 106 ? -0.584 -1.334 7.147 1.00 87.31 106 HIS A CA 1
ATOM 829 C C . HIS A 1 106 ? -0.581 -1.365 8.682 1.00 87.31 106 HIS A C 1
ATOM 831 O O . HIS A 1 106 ? -0.686 -2.454 9.254 1.00 87.31 106 HIS A O 1
ATOM 837 N N . PRO A 1 107 ? -0.491 -0.212 9.369 1.00 84.31 107 PRO A N 1
ATOM 838 C CA . PRO A 1 107 ? -0.602 -0.160 10.820 1.00 84.31 107 PRO A CA 1
ATOM 839 C C . PRO A 1 107 ? -2.064 -0.348 11.233 1.00 84.31 107 PRO A C 1
ATOM 841 O O . PRO A 1 107 ? -2.922 0.475 10.903 1.00 84.31 107 PRO A O 1
ATOM 844 N N . VAL A 1 108 ? -2.350 -1.413 11.980 1.00 80.38 108 VAL A N 1
ATOM 845 C CA . VAL A 1 108 ? -3.709 -1.695 12.462 1.00 80.38 108 VAL A CA 1
ATOM 846 C C . VAL A 1 108 ? -4.108 -0.612 13.465 1.00 80.38 108 VAL A C 1
ATOM 848 O O . VAL A 1 108 ? -3.310 -0.318 14.341 1.00 80.38 108 VAL A O 1
ATOM 851 N N . PHE A 1 109 ? -5.292 -0.001 13.373 1.00 74.12 109 PHE A N 1
ATOM 852 C CA . PHE A 1 109 ? -5.797 1.040 14.296 1.00 74.12 109 PHE A CA 1
ATOM 853 C C . PHE A 1 109 ? -4.915 2.305 14.452 1.00 74.12 109 PHE A C 1
ATOM 855 O O . PHE A 1 109 ? -5.085 3.084 15.398 1.00 74.12 109 PHE A O 1
ATOM 862 N N . GLY A 1 110 ? -3.994 2.559 13.515 1.00 70.69 110 GLY A N 1
ATOM 863 C CA . GLY A 1 110 ? -3.191 3.787 13.463 1.00 70.69 110 GLY A CA 1
ATOM 864 C C . GLY A 1 110 ? -2.372 4.079 14.741 1.00 70.69 110 GLY A C 1
ATOM 865 O O . GLY A 1 110 ? -2.007 3.159 15.469 1.00 70.69 110 GLY A O 1
ATOM 866 N N . PRO A 1 111 ? -2.079 5.358 15.060 1.00 63.78 111 PRO A N 1
ATOM 867 C CA . PRO A 1 111 ? -1.199 5.724 16.183 1.00 63.78 111 PRO A CA 1
ATOM 868 C C . PRO A 1 111 ? -1.785 5.396 17.566 1.00 63.78 111 PRO A C 1
ATOM 870 O O . PRO A 1 111 ? -1.066 5.407 18.566 1.00 63.78 111 PRO A O 1
ATOM 873 N N . LEU A 1 112 ? -3.090 5.112 17.643 1.00 65.12 112 LEU A N 1
ATOM 874 C CA . LEU A 1 112 ? -3.731 4.647 18.872 1.00 65.12 112 LEU A CA 1
ATOM 875 C C . LEU A 1 112 ? -3.287 3.214 19.211 1.00 65.12 112 LEU A C 1
ATOM 877 O O . LEU A 1 112 ? -3.135 2.878 20.383 1.00 65.12 112 LEU A O 1
ATOM 881 N N . SER A 1 113 ? -3.035 2.381 18.198 1.00 65.94 113 SER A N 1
ATOM 882 C CA . SER A 1 113 ? -2.637 0.986 18.395 1.00 65.94 113 SER A CA 1
ATOM 883 C C . SER A 1 113 ? -1.184 0.839 18.814 1.00 65.94 113 SER A C 1
ATOM 885 O O . SER A 1 113 ? -0.908 0.043 19.705 1.00 65.94 113 SER A O 1
ATOM 887 N N . GLU A 1 114 ? -0.278 1.654 18.263 1.00 65.25 114 GLU A N 1
ATOM 888 C CA . GLU A 1 114 ? 1.150 1.578 18.594 1.00 65.25 114 GLU A CA 1
ATOM 889 C C . GLU A 1 114 ? 1.378 1.744 20.102 1.00 65.25 114 GLU A C 1
ATOM 891 O O . GLU A 1 114 ? 2.227 1.070 20.682 1.00 65.25 114 GLU A O 1
ATOM 896 N N . LYS A 1 115 ? 0.563 2.587 20.752 1.00 65.62 115 LYS A N 1
ATOM 897 C CA . LYS A 1 115 ? 0.625 2.842 22.196 1.00 65.62 115 LYS A CA 1
ATOM 898 C C . LYS A 1 115 ? -0.058 1.778 23.058 1.00 65.62 115 LYS A C 1
ATOM 900 O O . LYS A 1 115 ? 0.347 1.607 24.202 1.00 65.62 115 LYS A O 1
ATOM 905 N N . ILE A 1 116 ? -1.103 1.114 22.557 1.00 65.75 116 ILE A N 1
ATOM 906 C CA . ILE A 1 116 ? -1.966 0.232 23.370 1.00 65.75 116 ILE A CA 1
ATOM 907 C C . ILE A 1 116 ? -1.700 -1.254 23.092 1.00 65.75 116 ILE A C 1
ATOM 909 O O . ILE A 1 116 ? -1.70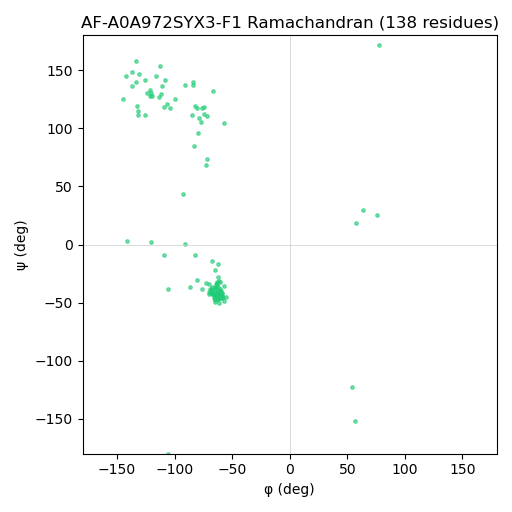9 -2.068 24.010 1.00 65.75 116 ILE A O 1
ATOM 913 N N . PHE A 1 117 ? -1.449 -1.617 21.836 1.00 61.19 117 PHE A N 1
ATOM 914 C CA . PHE A 1 117 ? -1.349 -2.999 21.357 1.00 61.19 117 PHE A CA 1
ATOM 915 C C . PHE A 1 117 ? 0.018 -3.336 20.734 1.00 61.19 117 PHE A C 1
ATOM 917 O O . PHE A 1 117 ? 0.222 -4.465 20.280 1.00 61.19 117 PHE A O 1
ATOM 924 N N . GLY A 1 118 ? 0.952 -2.378 20.731 1.00 64.19 118 GLY A N 1
ATOM 925 C CA . GLY A 1 118 ? 2.237 -2.476 20.042 1.00 64.19 118 GLY A CA 1
ATOM 926 C C . GLY A 1 118 ? 2.105 -2.253 18.533 1.00 64.19 118 GLY A C 1
ATOM 927 O O . GLY A 1 118 ? 1.004 -2.176 17.991 1.00 64.19 118 GLY A O 1
ATOM 928 N N . SER A 1 119 ? 3.236 -2.144 17.833 1.00 66.25 119 SER A N 1
ATOM 929 C CA . SER A 1 119 ? 3.290 -1.943 16.378 1.00 66.25 119 SER A CA 1
ATOM 930 C C . SER A 1 119 ? 2.910 -3.222 15.618 1.00 66.25 119 SER A C 1
ATOM 932 O O . SER A 1 119 ? 3.751 -3.875 14.995 1.00 66.25 119 SER A O 1
ATOM 934 N N . ARG A 1 120 ? 1.641 -3.630 15.704 1.00 73.19 120 ARG A N 1
ATOM 935 C CA . ARG A 1 120 ? 1.094 -4.702 14.870 1.00 73.19 120 ARG A CA 1
ATOM 936 C C . ARG A 1 120 ? 0.784 -4.137 13.491 1.00 73.19 120 ARG A C 1
ATOM 938 O O . ARG A 1 120 ? -0.158 -3.365 13.314 1.00 73.19 120 ARG A O 1
ATOM 945 N N . GLU A 1 121 ? 1.590 -4.542 12.523 1.00 83.00 121 GLU A N 1
ATOM 946 C CA . GLU A 1 121 ? 1.415 -4.200 11.117 1.00 83.00 121 GLU A CA 1
ATOM 947 C C . GLU A 1 121 ? 0.944 -5.437 10.338 1.00 83.00 121 GLU A C 1
ATOM 949 O O . GLU A 1 121 ? 1.373 -6.562 10.602 1.00 83.00 121 GLU A O 1
ATOM 954 N N . VAL A 1 122 ? 0.046 -5.232 9.376 1.00 85.44 122 VAL A N 1
ATOM 955 C CA . VAL A 1 122 ? -0.381 -6.258 8.418 1.00 85.44 122 VAL A CA 1
ATOM 956 C C . VAL A 1 122 ? 0.195 -5.893 7.060 1.00 85.44 122 VAL A C 1
ATOM 958 O O . VAL A 1 122 ? -0.126 -4.843 6.506 1.00 85.44 122 VAL A O 1
ATOM 961 N N . THR A 1 123 ? 1.045 -6.750 6.501 1.00 89.50 123 THR A N 1
ATOM 962 C CA . THR A 1 123 ? 1.604 -6.519 5.166 1.00 89.50 123 THR A CA 1
ATOM 963 C C . THR A 1 123 ? 0.544 -6.786 4.105 1.00 89.50 123 THR A C 1
ATOM 965 O O . THR A 1 123 ? 0.114 -7.920 3.893 1.00 89.50 123 THR A O 1
ATOM 968 N N . LEU A 1 124 ? 0.126 -5.728 3.422 1.00 92.44 124 LEU A N 1
ATOM 969 C CA . LEU A 1 124 ? -0.733 -5.799 2.251 1.00 92.44 124 LEU A CA 1
ATOM 970 C C . LEU A 1 124 ? 0.142 -5.891 1.006 1.00 92.44 124 LEU A C 1
ATOM 972 O O . LEU A 1 124 ? 1.124 -5.163 0.885 1.00 92.44 124 LEU A O 1
ATOM 976 N N . SER A 1 125 ? -0.229 -6.751 0.065 1.00 93.88 125 SER A N 1
ATOM 977 C CA . SER A 1 125 ? 0.442 -6.852 -1.227 1.00 93.88 125 SER A CA 1
ATOM 978 C C . SER A 1 125 ? -0.563 -6.843 -2.373 1.00 93.88 125 SER A C 1
ATOM 980 O O . SER A 1 125 ? -1.697 -7.319 -2.256 1.00 93.88 125 SER A O 1
ATOM 982 N N . ALA A 1 126 ? -0.147 -6.264 -3.494 1.00 95.06 126 ALA A N 1
ATOM 983 C CA . ALA A 1 126 ? -0.883 -6.266 -4.745 1.00 95.06 126 ALA A CA 1
ATOM 984 C C . ALA A 1 126 ? 0.074 -6.539 -5.905 1.00 95.06 126 ALA A C 1
ATOM 986 O O . ALA A 1 126 ? 1.241 -6.153 -5.874 1.00 95.06 126 ALA A O 1
ATOM 987 N N . ARG A 1 127 ? -0.434 -7.197 -6.946 1.00 95.62 127 ARG A N 1
ATOM 988 C CA . ARG A 1 127 ? 0.320 -7.505 -8.160 1.00 95.62 127 ARG A CA 1
ATOM 989 C C . ARG A 1 127 ? -0.507 -7.157 -9.387 1.00 95.62 127 ARG A C 1
ATOM 991 O O . ARG A 1 127 ? -1.705 -7.432 -9.420 1.00 95.62 127 ARG A O 1
ATOM 998 N N . ALA A 1 128 ? 0.144 -6.598 -10.399 1.00 95.06 128 ALA A N 1
ATOM 999 C CA . ALA A 1 128 ? -0.426 -6.430 -11.727 1.00 95.06 128 ALA A CA 1
ATOM 1000 C C . ALA A 1 128 ? 0.612 -6.801 -12.788 1.00 95.06 128 ALA A C 1
ATOM 1002 O O . ALA A 1 128 ? 1.768 -6.396 -12.686 1.00 95.06 128 ALA A O 1
ATOM 1003 N N . THR A 1 129 ? 0.186 -7.540 -13.808 1.00 93.25 129 THR A N 1
ATOM 1004 C CA . THR A 1 129 ? 1.032 -7.949 -14.932 1.00 93.25 129 THR A CA 1
ATOM 1005 C C . THR A 1 129 ? 0.417 -7.435 -16.223 1.00 93.25 129 THR A C 1
ATOM 1007 O O . THR A 1 129 ? -0.766 -7.665 -16.473 1.00 93.25 129 THR A O 1
ATOM 1010 N N . PHE A 1 130 ? 1.212 -6.743 -17.034 1.00 92.44 130 PHE A N 1
ATOM 1011 C CA . PHE A 1 130 ? 0.823 -6.307 -18.373 1.00 92.44 130 PHE A CA 1
ATOM 1012 C C . PHE A 1 130 ? 1.794 -6.879 -19.391 1.00 92.44 130 PHE A C 1
ATOM 1014 O O . PHE A 1 130 ? 3.003 -6.809 -19.193 1.00 92.44 130 PHE A O 1
ATOM 1021 N N . GLY A 1 131 ? 1.249 -7.439 -20.467 1.00 89.62 131 GLY A N 1
ATOM 1022 C CA . GLY A 1 131 ? 2.023 -7.964 -21.580 1.00 89.62 131 GLY A CA 1
ATOM 1023 C C . GLY A 1 131 ? 1.818 -7.165 -22.857 1.00 89.62 131 GLY A C 1
ATOM 1024 O O . GLY A 1 131 ? 0.762 -6.562 -23.053 1.00 89.62 131 GLY A O 1
ATOM 1025 N N . TRP A 1 132 ? 2.820 -7.198 -23.727 1.00 87.62 132 TRP A N 1
ATOM 1026 C CA . TRP A 1 132 ? 2.723 -6.761 -25.112 1.00 87.62 132 TRP A CA 1
ATOM 1027 C C . TRP A 1 132 ? 3.364 -7.803 -26.028 1.00 87.62 132 TRP A C 1
ATOM 1029 O O . TRP A 1 132 ? 4.149 -8.652 -25.598 1.00 87.62 132 TRP A O 1
ATOM 1039 N N . ARG A 1 133 ? 2.964 -7.774 -27.297 1.00 84.25 133 ARG A N 1
ATOM 1040 C CA . ARG A 1 133 ? 3.512 -8.631 -28.344 1.00 84.25 133 ARG A CA 1
ATOM 1041 C C . ARG A 1 133 ? 4.103 -7.741 -29.416 1.00 84.25 133 ARG A C 1
ATOM 1043 O O . ARG A 1 133 ? 3.410 -6.854 -29.914 1.00 84.25 133 ARG A O 1
ATOM 1050 N N . ASP A 1 134 ? 5.330 -8.047 -29.802 1.00 78.81 134 ASP A N 1
ATOM 1051 C CA . ASP A 1 134 ? 5.953 -7.405 -30.945 1.00 78.81 134 ASP A CA 1
ATOM 1052 C C . ASP A 1 134 ? 5.345 -8.009 -32.215 1.00 78.81 134 ASP A C 1
ATOM 1054 O O . ASP A 1 134 ? 5.392 -9.219 -32.463 1.00 78.81 134 ASP A O 1
ATOM 1058 N N . LEU A 1 135 ? 4.680 -7.159 -32.995 1.00 74.56 135 LEU A N 1
ATOM 1059 C CA . LEU A 1 135 ? 4.242 -7.504 -34.339 1.00 74.56 135 LEU A CA 1
ATOM 1060 C C . LEU A 1 135 ? 5.464 -7.323 -35.232 1.00 74.56 135 LEU A C 1
ATOM 1062 O O . LEU A 1 135 ? 5.987 -6.217 -35.326 1.00 74.56 135 LEU A O 1
ATOM 1066 N N . ALA A 1 136 ? 5.940 -8.403 -35.851 1.00 61.47 136 ALA A N 1
ATOM 1067 C CA . ALA A 1 136 ? 7.024 -8.320 -36.817 1.00 61.47 136 ALA A CA 1
ATOM 1068 C C . ALA A 1 136 ? 6.609 -7.348 -37.932 1.00 61.47 136 ALA A C 1
ATOM 1070 O O . ALA A 1 136 ? 5.775 -7.681 -38.772 1.00 61.47 136 ALA A O 1
ATOM 1071 N N . THR A 1 137 ? 7.164 -6.138 -37.929 1.00 60.56 137 THR A N 1
ATOM 1072 C CA . THR A 1 137 ? 7.099 -5.211 -39.060 1.00 60.56 137 THR A CA 1
ATOM 1073 C C . THR A 1 137 ? 8.006 -5.743 -40.162 1.00 60.56 137 THR A C 1
ATOM 1075 O O . THR A 1 137 ? 9.104 -5.241 -40.377 1.00 60.56 137 THR A O 1
ATOM 1078 N N . GLY A 1 138 ? 7.555 -6.803 -40.829 1.00 55.38 138 GLY A N 1
ATOM 1079 C CA . GLY A 1 138 ? 7.974 -7.129 -42.183 1.00 55.38 138 GLY A CA 1
ATOM 1080 C C . GLY A 1 138 ? 7.120 -6.302 -43.132 1.00 55.38 138 GLY A C 1
ATOM 1081 O O . GLY A 1 138 ? 6.069 -6.760 -43.566 1.00 55.38 138 GLY A O 1
ATOM 1082 N N . TYR A 1 139 ? 7.525 -5.058 -43.380 1.00 52.25 139 TYR A N 1
ATOM 1083 C CA . TYR A 1 139 ? 7.157 -4.411 -44.634 1.00 52.25 139 TYR A CA 1
ATOM 1084 C C . TYR A 1 139 ? 8.139 -4.959 -45.671 1.00 52.25 139 TYR A C 1
ATOM 1086 O O . TYR A 1 139 ? 9.291 -4.525 -45.712 1.00 52.25 139 TYR A O 1
ATOM 1094 N N . GLU A 1 140 ? 7.705 -5.997 -46.389 1.00 45.47 140 GLU A N 1
ATOM 1095 C CA . GLU A 1 140 ? 8.237 -6.323 -47.718 1.00 45.47 140 GLU A CA 1
ATOM 1096 C C . GLU A 1 140 ? 7.811 -5.247 -48.725 1.00 45.47 140 GLU A C 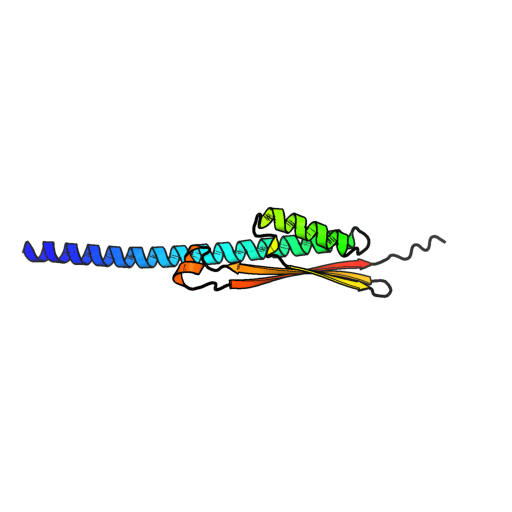1
ATOM 1098 O O . GLU A 1 140 ? 6.674 -4.729 -48.589 1.00 45.47 140 GLU A O 1
#

Nearest PDB structures (foldseek):
  6yfj-assembly1_AA  TM=4.804E-01  e=1.340E-01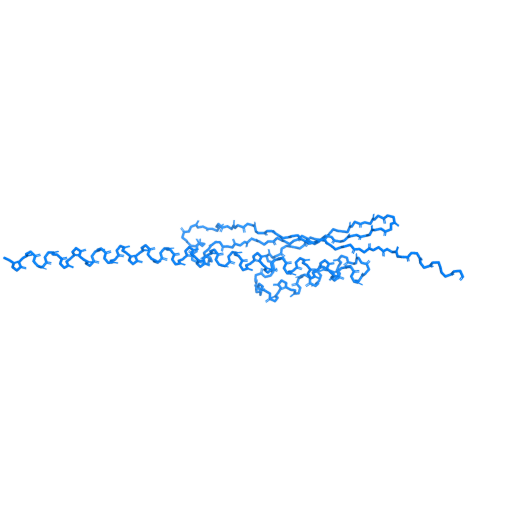  Leviviridae sp.
  5fs4-assembly1_B  TM=6.150E-01  e=3.187E-01  Acinetobacter phage AP205
  6f38-assembly1_L  TM=2.887E-01  e=9.251E-01  Sus scrofa
  7qwt-assembly2_E  TM=4.307E-01  e=7.797E+00  Rhizorhabdus wittichii RW1
  8abt-assembly2_B  TM=2.717E-01  e=4.576E+00  Novosphingobium aromaticivorans DSM 12444

Solvent-accessible surface area (backbone atoms only — not comparable to full-atom values): 7532 Å² total; per-residue (Å²): 113,72,69,58,62,58,53,52,55,53,53,53,53,52,52,50,51,53,52,51,53,54,51,52,53,52,50,52,53,54,52,47,53,50,52,54,52,50,52,51,53,50,34,44,50,26,12,41,53,10,14,48,44,9,51,75,56,79,60,31,55,66,59,9,49,53,48,23,49,56,43,32,37,73,77,46,45,93,54,24,85,60,48,47,77,48,69,46,78,44,82,53,100,52,44,35,35,29,34,14,38,24,37,34,68,43,60,52,72,48,82,65,22,48,78,75,72,42,86,53,59,48,76,45,75,26,72,26,74,39,71,53,63,71,74,83,84,74,80,124

Secondary structure (DSSP, 8-state):
-HHHHHHHHHHHHHHHHHHHHHHHHHHHHHHHHHHHHHHHHHHHHHHHHHHHHHHHTTT-HHHHHHHHHHHHHHHHGGGGGG-EEEEEEEE-SSEEEEEEEEEEEEETTHHHHHHHT---EEEEEEEEEEEEE-------

Mean predicted aligned error: 8.48 Å

Foldseek 3Di:
DVVVVVVVVVVVVVVVVVVVVVVVVVVLVVVQVVVVVLVLVLQQVLQAQLQVQCVVVVNPNVRSVVSSLVSLCVRVPVQSVQKDWDKDWDDDPFKIKIKIKIKHFAAGSPPVCCVPPNRDTDIHMYMDMDMDGDDPPPPD